Protein AF-A0A142VVH1-F1 (afdb_monomer)

Organism: NCBI:txid1219058

Secondary structure (DSSP, 8-state):
------PPP---HHHHHHHHHHH-TT--EEEEE-TTS-TTT-EEEEEHHHHHHHHHHHHHHHHHHHHHT-HHHHHHHHHHTHHHHHHHHHHHHHHHHHHHH-

Structure (mmCIF, N/CA/C/O backbone):
data_AF-A0A142VVH1-F1
#
_entry.id   AF-A0A142VVH1-F1
#
loop_
_atom_site.group_PDB
_atom_site.id
_atom_site.type_symbol
_atom_site.label_atom_id
_atom_site.label_alt_id
_atom_site.label_comp_id
_atom_site.label_asym_id
_atom_site.label_entity_id
_atom_site.label_seq_id
_atom_site.pdbx_PDB_ins_code
_atom_site.Cartn_x
_atom_site.Cartn_y
_atom_site.Cartn_z
_atom_site.occupancy
_atom_site.B_iso_or_equiv
_atom_site.auth_seq_id
_atom_site.auth_comp_id
_atom_site.auth_asym_id
_atom_site.auth_atom_id
_atom_site.pdbx_PDB_model_num
ATOM 1 N N . MET A 1 1 ? 18.291 4.707 -30.795 1.00 44.78 1 MET A N 1
ATOM 2 C CA . MET A 1 1 ? 17.137 3.936 -30.291 1.00 44.78 1 MET A CA 1
ATOM 3 C C . MET A 1 1 ? 16.039 4.943 -30.046 1.00 44.78 1 MET A C 1
ATOM 5 O O . MET A 1 1 ? 16.353 5.986 -29.498 1.00 44.78 1 MET A O 1
ATOM 9 N N . SER A 1 2 ? 14.832 4.721 -30.558 1.00 47.78 2 SER A N 1
ATOM 10 C CA . SER A 1 2 ? 13.698 5.570 -30.190 1.00 47.78 2 SER A CA 1
ATOM 11 C C . SER A 1 2 ? 13.364 5.307 -28.725 1.00 47.78 2 SER A C 1
ATOM 13 O O . SER A 1 2 ? 13.182 4.140 -28.376 1.00 47.78 2 SER A O 1
ATOM 15 N N . ASP A 1 3 ? 13.284 6.364 -27.918 1.00 51.88 3 ASP A N 1
ATOM 16 C CA . ASP A 1 3 ? 12.619 6.361 -26.611 1.00 51.88 3 ASP A CA 1
ATOM 17 C C . ASP A 1 3 ? 11.135 6.063 -26.844 1.00 51.88 3 ASP A C 1
ATOM 19 O O . ASP A 1 3 ? 10.306 6.960 -26.980 1.00 51.88 3 ASP A O 1
ATOM 23 N N . ALA A 1 4 ? 10.794 4.790 -27.021 1.00 58.06 4 ALA A N 1
ATOM 24 C CA . ALA A 1 4 ? 9.434 4.381 -26.745 1.00 58.06 4 ALA A CA 1
ATOM 25 C C . ALA A 1 4 ? 9.318 4.414 -25.220 1.00 58.06 4 ALA A C 1
ATOM 27 O O . ALA A 1 4 ? 10.052 3.684 -24.560 1.00 58.06 4 ALA A O 1
ATOM 28 N N . ASP A 1 5 ? 8.457 5.273 -24.676 1.00 62.25 5 ASP A N 1
ATOM 29 C CA . ASP A 1 5 ? 8.030 5.165 -23.281 1.00 62.25 5 ASP A CA 1
ATOM 30 C C . ASP A 1 5 ? 7.368 3.790 -23.125 1.00 62.25 5 ASP A C 1
ATOM 32 O O . ASP A 1 5 ? 6.268 3.535 -23.627 1.00 62.25 5 ASP A O 1
ATOM 36 N N . VAL A 1 6 ? 8.113 2.848 -22.547 1.00 75.12 6 VAL A N 1
ATOM 37 C CA . VAL A 1 6 ? 7.650 1.487 -22.28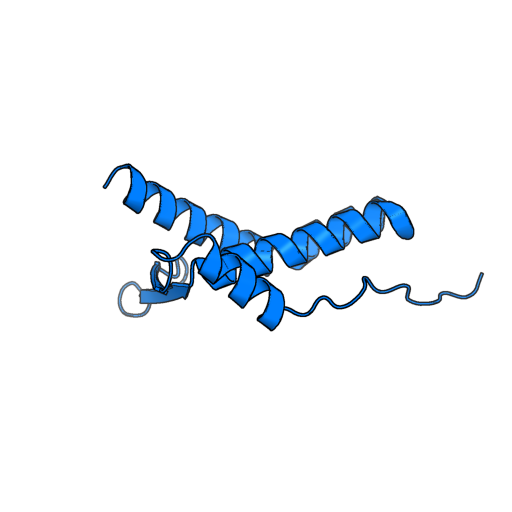2 1.00 75.12 6 VAL A CA 1
ATOM 38 C C . VAL A 1 6 ? 7.025 1.509 -20.891 1.00 75.12 6 VAL A C 1
ATOM 40 O O . VAL A 1 6 ? 7.712 1.332 -19.890 1.00 75.12 6 VAL A O 1
ATOM 43 N N . ASP A 1 7 ? 5.717 1.758 -20.847 1.00 74.75 7 ASP A N 1
ATOM 44 C CA . ASP A 1 7 ? 4.929 1.760 -19.612 1.00 74.75 7 ASP A CA 1
ATOM 45 C C . ASP A 1 7 ? 4.584 0.339 -19.161 1.00 74.75 7 ASP A C 1
ATOM 47 O O . ASP A 1 7 ? 4.269 -0.539 -19.979 1.00 74.75 7 ASP A O 1
ATOM 51 N N . ALA A 1 8 ? 4.555 0.132 -17.843 1.00 78.75 8 ALA A N 1
ATOM 52 C CA . ALA A 1 8 ? 4.042 -1.102 -17.273 1.00 78.75 8 ALA A CA 1
ATOM 53 C C . ALA A 1 8 ? 2.580 -1.323 -17.709 1.00 78.75 8 ALA A C 1
ATOM 55 O O . ALA A 1 8 ? 1.785 -0.377 -17.789 1.00 78.75 8 ALA A O 1
ATOM 56 N N . PRO A 1 9 ? 2.176 -2.572 -17.993 1.00 82.00 9 PRO A N 1
ATOM 57 C CA . PRO A 1 9 ? 0.811 -2.853 -18.400 1.00 82.00 9 PRO A CA 1
ATOM 58 C C . PRO A 1 9 ? -0.159 -2.459 -17.284 1.00 82.00 9 PRO A C 1
ATOM 60 O O . PRO A 1 9 ? -0.088 -2.985 -16.173 1.00 82.00 9 PRO A O 1
ATOM 63 N N . ARG A 1 10 ? -1.112 -1.573 -17.603 1.00 74.44 10 ARG A N 1
ATOM 64 C CA . ARG A 1 10 ? -2.174 -1.185 -16.667 1.00 74.44 10 ARG A CA 1
ATOM 65 C C . ARG A 1 10 ? -2.979 -2.415 -16.269 1.00 74.44 10 ARG A C 1
ATOM 67 O O . ARG A 1 10 ? -3.697 -2.992 -17.088 1.00 74.44 10 ARG A O 1
ATOM 74 N N . GLN A 1 11 ? -2.867 -2.811 -15.009 1.00 77.56 11 GLN A N 1
ATOM 75 C CA . GLN A 1 11 ? -3.687 -3.877 -14.454 1.00 77.56 11 GLN A CA 1
ATOM 76 C C . GLN A 1 11 ? -5.042 -3.318 -14.011 1.00 77.56 11 GLN A C 1
ATOM 78 O O . GLN A 1 11 ? -5.167 -2.157 -13.625 1.00 77.56 11 GLN A O 1
ATOM 83 N N . ASN A 1 12 ? -6.084 -4.144 -14.091 1.00 86.25 12 ASN A N 1
ATOM 84 C CA . ASN A 1 12 ? -7.425 -3.746 -13.676 1.00 86.25 12 ASN A CA 1
ATOM 85 C C . ASN A 1 12 ? -7.528 -3.775 -12.142 1.00 86.25 12 ASN A C 1
ATOM 87 O O . ASN A 1 12 ? -7.787 -4.833 -11.564 1.00 86.25 12 ASN A O 1
ATOM 91 N N . GLY A 1 13 ? -7.346 -2.615 -11.504 1.00 85.69 13 GLY A N 1
ATOM 92 C CA . GLY A 1 13 ? -7.425 -2.470 -10.047 1.00 85.69 13 GLY A CA 1
ATOM 93 C C . GLY A 1 13 ? -8.752 -2.954 -9.459 1.00 85.69 13 GLY A C 1
ATOM 94 O O . GLY A 1 13 ? -8.746 -3.688 -8.479 1.00 85.69 13 GLY A O 1
ATOM 95 N N . ALA A 1 14 ? -9.884 -2.687 -10.118 1.00 90.94 14 ALA A N 1
ATOM 96 C CA . ALA A 1 14 ? -11.194 -3.146 -9.645 1.00 90.94 14 ALA A CA 1
ATOM 97 C C . ALA A 1 14 ? -11.316 -4.681 -9.631 1.00 90.94 14 ALA A C 1
ATOM 99 O O . ALA A 1 14 ? -11.899 -5.257 -8.713 1.00 90.94 14 ALA A O 1
ATOM 100 N N . SER A 1 15 ? -10.739 -5.356 -10.631 1.00 93.31 15 SER A N 1
ATOM 101 C CA . SER A 1 15 ? -10.680 -6.823 -10.644 1.00 93.31 15 SER A CA 1
ATOM 102 C C . SER A 1 15 ? -9.801 -7.352 -9.515 1.00 93.31 15 SER A C 1
ATOM 104 O O . SER A 1 15 ? -10.157 -8.339 -8.877 1.00 93.31 15 SER A O 1
ATOM 106 N N . LEU A 1 16 ? -8.662 -6.704 -9.260 1.00 95.75 16 LEU A N 1
ATOM 107 C CA . LEU A 1 16 ? -7.756 -7.126 -8.200 1.00 95.75 16 LEU A CA 1
ATOM 108 C C . LEU A 1 16 ? -8.364 -6.902 -6.812 1.00 95.75 16 LEU A C 1
ATOM 110 O O . LEU A 1 16 ? -8.281 -7.799 -5.978 1.00 95.75 16 LEU A O 1
ATOM 114 N N . TYR A 1 17 ? -9.029 -5.769 -6.589 1.00 96.88 17 TYR A N 1
ATOM 115 C CA . TYR A 1 17 ? -9.784 -5.500 -5.366 1.00 96.88 17 TYR A CA 1
ATOM 116 C C . TYR A 1 17 ? -10.791 -6.622 -5.092 1.00 96.88 17 TYR A C 1
ATOM 118 O O . TYR A 1 17 ? -10.802 -7.196 -4.006 1.00 96.88 17 TYR A O 1
ATOM 126 N N . ALA A 1 18 ? -11.599 -6.997 -6.092 1.00 97.25 18 ALA A N 1
ATOM 127 C CA . ALA A 1 18 ? -12.583 -8.069 -5.949 1.00 97.25 18 ALA A CA 1
ATOM 128 C C . ALA A 1 18 ? -11.930 -9.418 -5.592 1.00 97.25 18 ALA A C 1
ATOM 130 O O . ALA A 1 18 ? -12.413 -10.131 -4.708 1.00 97.25 18 ALA A O 1
ATOM 131 N N . ASP A 1 19 ? -10.803 -9.745 -6.228 1.00 97.56 19 ASP A N 1
ATOM 132 C CA . ASP A 1 19 ? -10.035 -10.954 -5.925 1.00 97.56 19 ASP A CA 1
ATOM 133 C C . ASP A 1 19 ? -9.463 -10.942 -4.497 1.00 97.56 19 ASP A C 1
ATOM 135 O O . ASP A 1 19 ? -9.420 -11.980 -3.831 1.00 97.56 19 ASP A O 1
ATOM 139 N N . VAL A 1 20 ? -8.994 -9.788 -4.015 1.00 97.81 20 VAL A N 1
ATOM 140 C CA . VAL A 1 20 ? -8.481 -9.617 -2.647 1.00 97.81 20 VAL A CA 1
ATOM 141 C C . VAL A 1 20 ? -9.626 -9.719 -1.638 1.00 97.81 20 VAL A C 1
ATOM 143 O O . VAL A 1 20 ? -9.516 -10.494 -0.689 1.00 97.81 20 VAL A O 1
ATOM 146 N N . ALA A 1 21 ? -10.754 -9.048 -1.877 1.00 98.06 21 ALA A N 1
ATOM 147 C CA . ALA A 1 21 ? -11.952 -9.124 -1.037 1.00 98.06 21 ALA A CA 1
ATOM 148 C C . ALA A 1 21 ? -12.448 -10.567 -0.869 1.00 98.06 21 ALA A C 1
ATOM 150 O O . ALA A 1 21 ? -12.766 -10.997 0.240 1.00 98.06 21 ALA A O 1
ATOM 151 N N . ALA A 1 22 ? -12.450 -11.350 -1.951 1.00 98.06 22 ALA A N 1
ATOM 152 C CA . ALA A 1 22 ? -12.833 -12.759 -1.905 1.00 98.06 22 ALA A CA 1
ATOM 153 C C . ALA A 1 22 ? -11.881 -13.613 -1.044 1.00 98.06 22 ALA A C 1
ATOM 155 O O . ALA A 1 22 ? -12.321 -14.566 -0.399 1.00 98.06 22 ALA A O 1
ATOM 156 N N . ARG A 1 23 ? -10.581 -13.285 -1.018 1.00 98.00 23 ARG A N 1
ATOM 157 C CA . ARG A 1 23 ? -9.568 -13.986 -0.203 1.00 98.00 23 ARG A CA 1
ATOM 158 C C . ARG A 1 23 ? -9.581 -13.555 1.261 1.00 98.00 23 ARG A C 1
ATOM 160 O O . ARG A 1 23 ? -9.298 -14.377 2.131 1.00 98.00 23 ARG A O 1
ATOM 167 N N . PHE 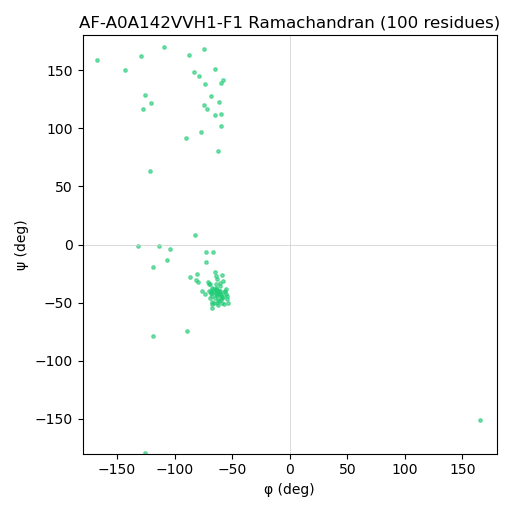A 1 24 ? -9.922 -12.299 1.533 1.00 97.12 24 PHE A N 1
ATOM 168 C CA . PHE A 1 24 ? -9.931 -11.708 2.870 1.00 97.12 24 PHE A CA 1
ATOM 169 C C . PHE A 1 24 ? -11.328 -11.186 3.238 1.00 97.12 24 PHE A C 1
ATOM 171 O O . PHE A 1 24 ? -11.493 -9.999 3.507 1.00 97.12 24 PHE A O 1
ATOM 178 N N . PRO A 1 25 ? -12.348 -12.059 3.345 1.00 97.38 25 PRO A N 1
ATOM 179 C CA . PRO A 1 25 ? -13.749 -11.642 3.484 1.00 97.38 25 PRO A CA 1
ATOM 180 C C . PRO A 1 25 ? -14.075 -10.926 4.802 1.00 97.38 25 PRO A C 1
ATOM 182 O O . PRO A 1 25 ? -15.196 -10.473 5.003 1.00 97.38 25 PRO A O 1
ATOM 185 N N . THR A 1 26 ? -13.123 -10.868 5.735 1.00 96.81 26 THR A N 1
ATOM 186 C CA . THR A 1 26 ? -13.287 -10.167 7.013 1.00 96.81 26 THR A CA 1
ATOM 187 C C . THR A 1 26 ? -12.560 -8.827 7.051 1.00 96.81 26 THR A C 1
ATOM 189 O O . THR A 1 26 ? -12.630 -8.158 8.078 1.00 96.81 26 THR A O 1
ATOM 192 N N . TYR A 1 27 ? -11.817 -8.462 6.007 1.00 97.38 27 TYR A N 1
ATOM 193 C CA . TYR A 1 27 ? -11.116 -7.180 5.914 1.00 97.38 27 TYR A CA 1
ATOM 194 C C . TYR A 1 27 ? -12.051 -6.120 5.316 1.00 97.38 27 TYR A C 1
ATOM 196 O O . TYR A 1 27 ? -13.099 -6.446 4.759 1.00 97.38 27 TYR A O 1
ATOM 204 N N . GLY A 1 28 ? -11.688 -4.853 5.482 1.00 95.31 28 GLY A N 1
ATOM 205 C CA . GLY A 1 28 ? -12.452 -3.711 4.994 1.00 95.31 28 GLY A CA 1
ATOM 206 C C . GLY A 1 28 ? -11.966 -2.424 5.649 1.00 95.31 28 GLY A C 1
ATOM 207 O O . GLY A 1 28 ? -10.805 -2.338 6.055 1.00 95.31 28 GLY A O 1
ATOM 208 N N . ALA A 1 29 ? -12.868 -1.455 5.795 1.00 97.81 29 ALA A N 1
ATOM 209 C CA . ALA A 1 29 ? -12.542 -0.142 6.335 1.00 97.81 29 ALA A CA 1
ATOM 210 C C . ALA A 1 29 ? -11.983 -0.193 7.771 1.00 97.81 29 ALA A C 1
ATOM 212 O O . ALA A 1 29 ? -12.498 -0.922 8.628 1.00 97.81 29 ALA A O 1
ATOM 213 N N . TYR A 1 30 ? -10.968 0.624 8.051 1.00 97.69 30 TYR A N 1
ATOM 214 C CA . TYR A 1 30 ? -10.384 0.781 9.382 1.00 97.69 30 TYR A CA 1
ATOM 215 C C . TYR A 1 30 ? -9.966 2.235 9.653 1.00 97.69 30 TYR A C 1
ATOM 217 O O . TYR A 1 30 ? -9.657 2.977 8.719 1.00 97.69 30 TYR A O 1
ATOM 225 N N . PRO A 1 31 ? -9.993 2.678 10.926 1.00 96.06 31 PRO A N 1
ATOM 226 C CA . PRO A 1 31 ? -9.592 4.031 11.275 1.00 96.06 31 PRO A CA 1
ATOM 227 C C . PRO A 1 31 ? -8.073 4.184 11.187 1.00 96.06 31 PRO A C 1
ATOM 229 O O . PRO A 1 31 ? -7.323 3.333 11.674 1.00 96.06 31 PRO A O 1
ATOM 232 N N . VAL A 1 32 ? -7.632 5.310 10.637 1.00 95.50 32 VAL A N 1
ATOM 233 C CA . VAL A 1 32 ? -6.227 5.731 10.620 1.00 95.50 32 VAL A CA 1
ATOM 234 C C . VAL A 1 32 ? -6.109 7.157 11.137 1.00 95.50 32 VAL A C 1
ATOM 236 O O . VAL A 1 32 ? -7.094 7.887 11.220 1.00 95.50 32 VAL A O 1
ATOM 239 N N . VAL A 1 33 ? -4.899 7.542 11.530 1.00 92.44 33 VAL A N 1
ATOM 240 C CA . VAL A 1 33 ? -4.603 8.874 12.060 1.00 92.44 33 VAL A CA 1
ATOM 241 C C . VAL A 1 33 ? -3.549 9.517 11.168 1.00 92.44 33 VAL A C 1
ATOM 243 O O . VAL A 1 33 ? -2.459 8.949 11.042 1.00 92.44 33 VAL A O 1
ATOM 246 N N . ASP A 1 34 ? -3.851 10.683 10.590 1.00 90.12 34 ASP A N 1
ATOM 247 C CA . ASP A 1 34 ? -2.871 11.535 9.913 1.00 90.12 34 ASP A CA 1
ATOM 248 C C . ASP A 1 34 ? -1.853 12.034 10.952 1.00 90.12 34 ASP A C 1
ATOM 250 O O . ASP A 1 34 ? -2.192 12.835 11.828 1.00 90.12 34 ASP A O 1
ATOM 254 N N . PRO A 1 35 ? -0.590 11.581 10.885 1.00 89.25 35 PRO A N 1
ATOM 255 C CA . PRO A 1 35 ? 0.422 11.955 11.864 1.00 89.25 35 PRO A CA 1
ATOM 256 C C . PRO A 1 35 ? 0.901 13.408 11.721 1.00 89.25 35 PRO A C 1
ATOM 258 O O . PRO A 1 35 ? 1.705 13.859 12.536 1.00 89.25 35 PRO A O 1
ATOM 261 N N . THR A 1 36 ? 0.468 14.121 10.681 1.00 90.69 36 THR A N 1
ATOM 262 C CA . THR A 1 36 ? 0.812 15.524 10.411 1.00 90.69 36 THR A CA 1
ATOM 263 C C . THR A 1 36 ? -0.338 16.491 10.687 1.00 90.69 36 THR A C 1
ATOM 265 O O . THR A 1 36 ? -0.108 17.700 10.777 1.00 90.69 36 THR A O 1
ATOM 268 N N . GLY A 1 37 ? -1.552 15.963 10.860 1.00 87.75 37 GLY A N 1
ATOM 269 C CA . GLY A 1 37 ? -2.754 16.724 11.165 1.00 87.75 37 GLY A CA 1
ATOM 270 C C . GLY A 1 37 ? -2.810 17.234 12.607 1.00 87.75 37 GLY A C 1
ATOM 271 O O . GLY A 1 37 ? -2.046 16.828 13.488 1.00 87.75 37 GLY A O 1
ATOM 272 N N . SER A 1 38 ? -3.758 18.139 12.860 1.00 90.88 38 SER A N 1
ATOM 273 C CA . SER A 1 38 ? -4.151 18.499 14.224 1.00 90.88 38 SER A CA 1
ATOM 274 C C . SER A 1 38 ? -4.789 17.278 14.903 1.00 90.88 38 SER A C 1
ATOM 276 O O . SER A 1 38 ? -5.408 16.454 14.234 1.00 90.88 38 SER A O 1
ATOM 278 N N . LEU A 1 39 ? -4.692 17.158 16.232 1.00 86.94 39 LEU A N 1
ATOM 279 C CA . LEU A 1 39 ? -5.333 16.041 16.947 1.00 86.94 39 LEU A CA 1
ATOM 280 C C . LEU A 1 39 ? -6.855 15.985 16.731 1.00 86.94 39 LEU A C 1
ATOM 282 O O . LEU A 1 39 ? -7.433 14.905 16.823 1.00 86.94 39 LEU A O 1
ATOM 286 N N . ASP A 1 40 ? -7.479 17.126 16.437 1.00 87.62 40 ASP A N 1
ATOM 287 C CA . ASP A 1 40 ? -8.924 17.247 16.253 1.00 87.62 40 ASP A CA 1
ATOM 288 C C . ASP A 1 40 ? -9.383 16.804 14.849 1.00 87.62 40 ASP A C 1
ATOM 290 O O . ASP A 1 40 ? -10.512 16.339 14.700 1.00 87.62 40 ASP A O 1
ATOM 294 N N . ASP A 1 41 ? -8.502 16.874 13.842 1.00 82.88 41 ASP A N 1
ATOM 295 C CA . ASP A 1 41 ? -8.814 16.564 12.436 1.00 82.88 41 ASP A CA 1
ATOM 296 C C . ASP A 1 41 ? -8.085 15.317 11.904 1.00 82.88 41 ASP A C 1
ATOM 298 O O . ASP A 1 41 ? -8.259 14.939 10.748 1.00 82.88 41 ASP A O 1
ATOM 302 N N . ALA A 1 42 ? -7.250 14.665 12.720 1.00 84.00 42 ALA A N 1
ATOM 303 C CA . ALA A 1 42 ? -6.362 13.604 12.247 1.00 84.00 42 ALA A CA 1
ATOM 304 C C . ALA A 1 42 ? -7.074 12.285 11.901 1.00 84.00 42 ALA A C 1
ATOM 306 O O . ALA A 1 42 ? -6.465 11.424 11.270 1.00 84.00 42 ALA A O 1
ATOM 307 N N . LEU A 1 43 ? -8.325 12.072 12.324 1.00 90.62 43 LEU A N 1
ATOM 308 C CA . LEU A 1 43 ? -9.018 10.803 12.093 1.00 90.62 43 LEU A CA 1
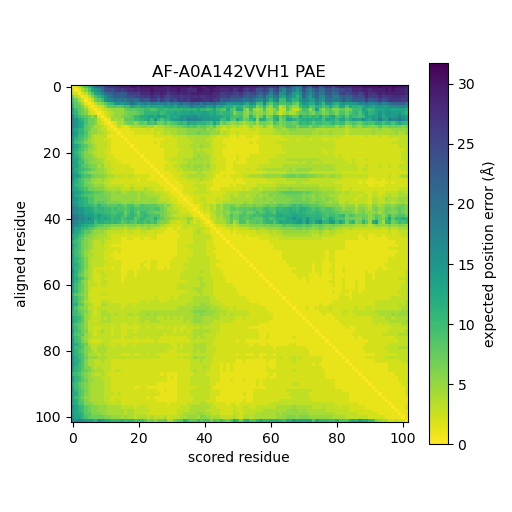ATOM 309 C C . LEU A 1 43 ? -9.456 10.667 10.630 1.00 90.62 43 LEU A C 1
ATOM 311 O O . LEU A 1 43 ? -10.298 11.422 10.147 1.00 90.62 43 LEU A O 1
ATOM 315 N N . MET A 1 44 ? -8.956 9.632 9.961 1.00 91.94 44 MET A N 1
ATOM 316 C CA . MET A 1 44 ? -9.364 9.248 8.612 1.00 91.94 44 MET A CA 1
ATOM 317 C C . MET A 1 44 ? -9.794 7.777 8.564 1.00 91.94 44 MET A C 1
ATOM 319 O O . MET A 1 44 ? -9.786 7.062 9.571 1.00 91.94 44 MET A O 1
ATOM 323 N N . VAL A 1 45 ? -10.176 7.323 7.372 1.00 95.31 45 VAL A N 1
ATOM 324 C CA . VAL A 1 45 ? -10.553 5.937 7.091 1.00 95.31 45 VAL A CA 1
ATOM 325 C C . VAL A 1 45 ? -9.705 5.427 5.935 1.00 95.31 45 VAL A C 1
ATOM 327 O O . VAL A 1 45 ? -9.663 6.068 4.889 1.00 95.31 45 VAL A O 1
ATOM 330 N N . ALA A 1 46 ? -9.076 4.274 6.131 1.00 97.00 46 ALA A N 1
ATOM 331 C CA . ALA A 1 46 ? -8.422 3.489 5.089 1.00 97.00 46 ALA A CA 1
ATOM 332 C C . ALA A 1 46 ? -9.224 2.203 4.819 1.00 97.00 46 ALA A C 1
ATOM 334 O O . ALA A 1 46 ? -10.150 1.882 5.573 1.00 97.00 46 ALA A O 1
ATOM 335 N N . ASP A 1 47 ? -8.887 1.461 3.762 1.00 98.31 47 ASP A N 1
ATOM 336 C CA . ASP A 1 47 ? -9.507 0.176 3.411 1.00 98.31 47 ASP A CA 1
ATOM 337 C C . ASP A 1 47 ? -8.426 -0.889 3.211 1.00 98.31 47 ASP A C 1
ATOM 339 O O . ASP A 1 47 ? -7.624 -0.825 2.286 1.00 98.31 47 ASP A O 1
ATOM 343 N N . ALA A 1 48 ? -8.435 -1.918 4.061 1.00 98.38 48 ALA A N 1
ATOM 344 C CA . ALA A 1 48 ? -7.419 -2.963 4.028 1.00 98.38 48 ALA A CA 1
ATOM 345 C C . ALA A 1 48 ? -7.442 -3.803 2.735 1.00 98.38 48 ALA A C 1
ATOM 347 O O . ALA A 1 48 ? -6.438 -4.434 2.404 1.00 98.38 48 ALA A O 1
ATOM 348 N N . ILE A 1 49 ? -8.573 -3.865 2.022 1.00 98.62 49 ILE A N 1
ATOM 349 C CA . ILE A 1 49 ? -8.646 -4.523 0.709 1.00 98.62 49 ILE A CA 1
ATOM 350 C C . ILE A 1 49 ? -7.967 -3.662 -0.356 1.00 98.62 49 ILE A C 1
ATOM 352 O O . ILE A 1 49 ? -7.224 -4.200 -1.178 1.00 98.62 49 ILE A O 1
ATOM 356 N N . ASP A 1 50 ? -8.213 -2.354 -0.312 1.00 98.12 50 ASP A N 1
ATOM 357 C CA . ASP A 1 50 ? -7.620 -1.362 -1.210 1.00 98.12 50 ASP A CA 1
ATOM 358 C C . ASP A 1 50 ? -6.100 -1.323 -1.025 1.00 98.12 50 ASP A C 1
ATOM 360 O O . ASP A 1 50 ? -5.366 -1.593 -1.970 1.00 98.12 50 ASP A O 1
ATOM 364 N N . ASP A 1 51 ? -5.630 -1.211 0.224 1.00 98.44 51 ASP A N 1
ATOM 365 C CA . ASP A 1 51 ? -4.200 -1.221 0.555 1.00 98.44 51 ASP A CA 1
ATOM 366 C C . ASP A 1 51 ? -3.482 -2.458 -0.003 1.00 98.44 51 ASP A C 1
ATOM 368 O O . ASP A 1 51 ? -2.386 -2.374 -0.555 1.00 98.44 51 ASP A O 1
ATOM 372 N N . LEU A 1 52 ? -4.084 -3.644 0.142 1.00 98.44 52 LEU A N 1
ATOM 373 C CA . LEU A 1 52 ? -3.518 -4.892 -0.377 1.00 98.44 52 LEU A CA 1
ATOM 374 C C . LEU A 1 52 ? -3.500 -4.927 -1.910 1.00 98.44 52 LEU A C 1
ATOM 376 O O . LEU A 1 52 ? -2.567 -5.492 -2.495 1.00 98.44 52 LEU A O 1
ATOM 380 N N . ALA A 1 53 ? -4.527 -4.379 -2.560 1.00 97.94 53 ALA A N 1
ATOM 381 C CA . ALA A 1 53 ? -4.589 -4.282 -4.010 1.00 97.94 53 ALA A CA 1
ATOM 382 C C . ALA A 1 53 ? -3.526 -3.305 -4.530 1.00 97.94 53 ALA A C 1
ATOM 384 O O . ALA A 1 53 ? -2.731 -3.703 -5.383 1.00 97.94 53 ALA A O 1
ATOM 385 N N . ASP A 1 54 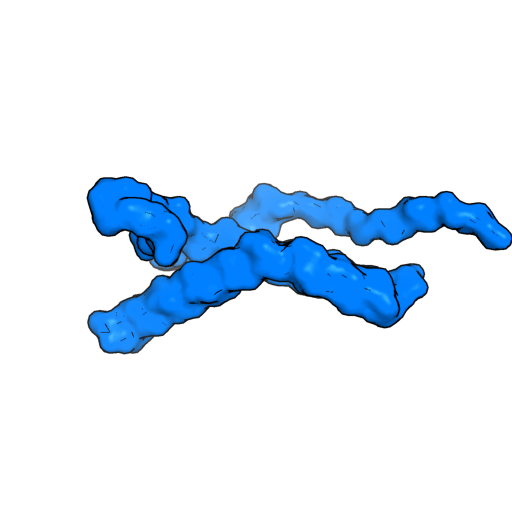? -3.434 -2.106 -3.963 1.00 97.56 54 ASP A N 1
ATOM 386 C CA . ASP A 1 54 ? -2.484 -1.070 -4.373 1.00 97.56 54 ASP A CA 1
ATOM 387 C C . ASP A 1 54 ? -1.037 -1.484 -4.132 1.00 97.56 54 ASP A C 1
ATOM 389 O O . ASP A 1 54 ? -0.231 -1.458 -5.060 1.00 97.56 54 ASP A O 1
ATOM 393 N N . LEU A 1 55 ? -0.713 -2.032 -2.956 1.00 98.06 55 LEU A N 1
ATOM 394 C CA . LEU A 1 55 ? 0.618 -2.598 -2.704 1.00 98.06 55 LEU A CA 1
ATOM 395 C C . LEU A 1 55 ? 0.990 -3.671 -3.732 1.00 98.06 55 LEU A C 1
ATOM 397 O O . LEU A 1 55 ? 2.143 -3.773 -4.156 1.00 98.06 55 LEU A O 1
ATOM 401 N N . THR A 1 56 ? 0.022 -4.490 -4.142 1.00 97.62 56 THR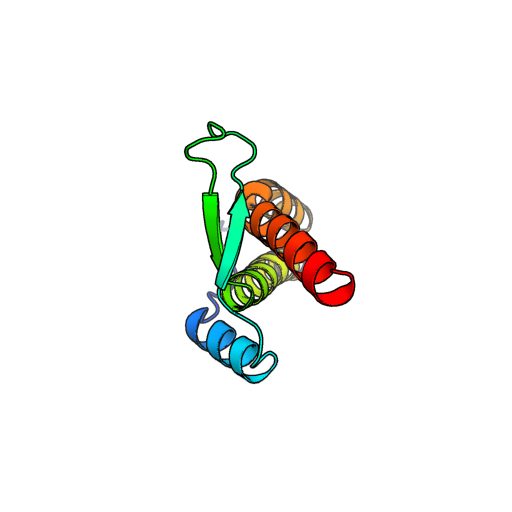 A N 1
ATOM 402 C CA . THR A 1 56 ? 0.253 -5.520 -5.155 1.00 97.62 56 THR A CA 1
ATOM 403 C C . THR A 1 56 ? 0.506 -4.905 -6.533 1.00 97.62 56 THR A C 1
ATOM 405 O O . THR A 1 56 ? 1.375 -5.395 -7.256 1.00 97.62 56 THR A O 1
ATOM 408 N N . LEU A 1 57 ? -0.241 -3.868 -6.915 1.00 96.06 57 LEU A N 1
ATOM 409 C CA . LEU A 1 57 ? -0.073 -3.164 -8.188 1.00 96.06 57 LEU A CA 1
ATOM 410 C C . LEU A 1 57 ? 1.272 -2.441 -8.248 1.00 96.06 57 LEU A C 1
ATOM 412 O O . LEU A 1 57 ? 2.045 -2.685 -9.176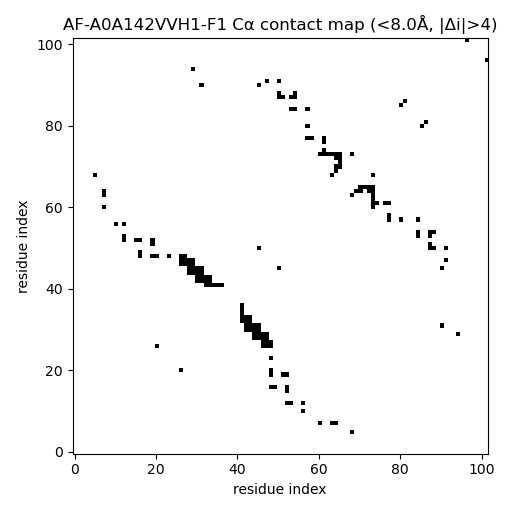 1.00 96.06 57 LEU A O 1
ATOM 416 N N . ASP A 1 58 ? 1.586 -1.661 -7.217 1.00 96.38 58 ASP A N 1
ATOM 417 C CA . ASP A 1 58 ? 2.810 -0.867 -7.124 1.00 96.38 58 ASP A CA 1
ATOM 418 C C . ASP A 1 58 ? 4.052 -1.762 -7.189 1.00 96.38 58 ASP A C 1
ATOM 420 O O . ASP A 1 58 ? 5.001 -1.499 -7.931 1.00 96.38 58 ASP A O 1
ATOM 424 N N . MET A 1 59 ? 4.055 -2.886 -6.462 1.00 97.56 59 MET A N 1
ATOM 425 C CA . MET A 1 59 ? 5.196 -3.805 -6.500 1.00 97.56 59 MET A CA 1
ATOM 426 C C . MET A 1 59 ? 5.299 -4.557 -7.830 1.00 97.56 59 MET A C 1
ATOM 428 O O . MET A 1 59 ? 6.408 -4.848 -8.280 1.00 97.56 59 MET A O 1
ATOM 432 N N . ARG A 1 60 ? 4.179 -4.865 -8.496 1.00 96.38 60 ARG A N 1
ATOM 433 C CA . ARG A 1 60 ? 4.208 -5.470 -9.839 1.00 96.38 60 ARG A CA 1
ATOM 434 C C . ARG A 1 60 ? 4.774 -4.515 -10.880 1.00 96.38 60 ARG A C 1
ATOM 436 O O . ARG A 1 60 ? 5.509 -4.978 -11.747 1.00 96.38 60 ARG A O 1
ATOM 443 N N . GLU A 1 61 ? 4.468 -3.225 -10.789 1.00 95.69 61 GLU A N 1
ATOM 444 C CA . GLU A 1 61 ? 5.075 -2.205 -11.645 1.00 95.69 61 GLU A CA 1
ATOM 445 C C . GLU A 1 61 ? 6.592 -2.145 -11.433 1.00 95.69 61 GLU A C 1
ATOM 447 O O . GLU A 1 61 ? 7.350 -2.251 -12.397 1.00 95.69 61 GLU A O 1
ATOM 452 N N . VAL A 1 62 ? 7.048 -2.082 -10.178 1.00 96.94 62 VAL A N 1
ATOM 453 C CA . VAL A 1 62 ? 8.485 -2.064 -9.846 1.00 96.94 62 VAL A CA 1
ATOM 454 C C . VAL A 1 62 ? 9.208 -3.299 -10.390 1.00 96.94 62 VAL A C 1
ATOM 456 O O . VAL A 1 62 ? 10.275 -3.172 -10.993 1.00 96.94 62 VAL A O 1
ATOM 459 N N . LEU A 1 63 ? 8.632 -4.492 -10.212 1.00 97.44 63 LEU A N 1
ATOM 460 C CA . LEU A 1 63 ? 9.198 -5.735 -10.748 1.00 97.44 63 LEU A CA 1
ATOM 461 C C . LEU A 1 63 ? 9.228 -5.727 -12.278 1.00 97.44 63 LEU A C 1
ATOM 463 O O . LEU A 1 63 ? 1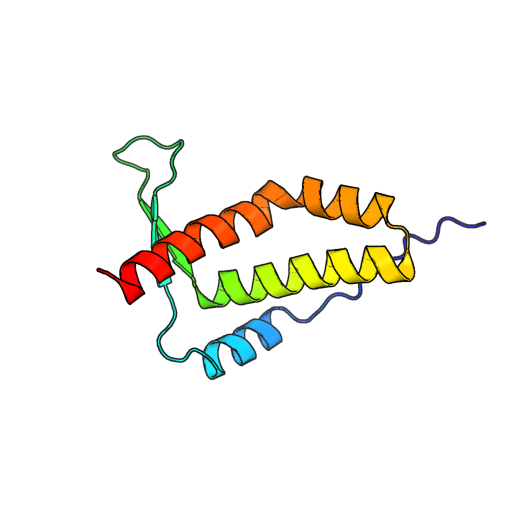0.232 -6.097 -12.881 1.00 97.44 63 LEU A O 1
ATOM 467 N N . TRP A 1 64 ? 8.155 -5.259 -12.913 1.00 96.88 64 TRP A N 1
ATOM 468 C CA . TRP A 1 64 ? 8.090 -5.191 -14.365 1.00 96.88 64 TRP A CA 1
ATOM 469 C C . TRP A 1 64 ? 9.147 -4.241 -14.939 1.00 96.88 64 TRP A C 1
ATOM 471 O O . TRP A 1 64 ? 9.823 -4.610 -15.900 1.00 96.88 64 TRP A O 1
ATOM 481 N N . LEU A 1 65 ? 9.347 -3.071 -14.323 1.00 96.62 65 LEU A N 1
ATOM 482 C CA . LEU A 1 65 ? 10.388 -2.115 -14.714 1.00 96.62 65 LEU A CA 1
ATOM 483 C C . LEU A 1 65 ? 11.787 -2.724 -14.595 1.00 96.62 65 LEU A C 1
ATOM 485 O O . LEU A 1 65 ? 12.619 -2.519 -15.479 1.00 96.62 65 LEU A O 1
ATOM 489 N N . ALA A 1 66 ? 12.035 -3.505 -13.540 1.00 97.12 66 ALA A N 1
ATOM 490 C CA . ALA A 1 66 ? 13.319 -4.171 -13.338 1.00 97.12 66 ALA A CA 1
ATOM 491 C C . ALA A 1 66 ? 13.604 -5.206 -14.439 1.00 97.12 66 ALA A C 1
ATOM 493 O O . ALA A 1 66 ? 14.743 -5.310 -14.897 1.00 97.12 66 ALA A O 1
ATOM 494 N N . ASP A 1 67 ? 12.568 -5.927 -14.874 1.00 97.38 67 ASP A N 1
ATOM 495 C CA . ASP A 1 67 ? 12.669 -6.997 -15.868 1.00 97.38 67 ASP A CA 1
ATOM 496 C C . ASP A 1 67 ? 12.693 -6.486 -17.323 1.00 97.38 67 ASP A C 1
ATOM 498 O O . ASP A 1 67 ? 13.296 -7.129 -18.184 1.00 97.38 67 ASP A O 1
ATOM 502 N N . HIS A 1 68 ? 12.037 -5.356 -17.619 1.00 95.81 68 HIS A N 1
ATOM 503 C CA . HIS A 1 68 ? 11.760 -4.925 -19.001 1.00 95.81 68 HIS A CA 1
ATOM 504 C C . HIS A 1 68 ? 12.382 -3.585 -19.397 1.00 95.81 68 HIS A C 1
ATOM 506 O O . HIS A 1 68 ? 12.518 -3.326 -20.593 1.00 95.81 68 HIS A O 1
ATOM 512 N N . VAL A 1 69 ? 12.755 -2.740 -18.432 1.00 95.00 69 VAL A N 1
ATOM 513 C CA . VAL A 1 69 ? 13.284 -1.394 -18.699 1.00 95.00 69 VAL A CA 1
ATOM 514 C C . VAL A 1 69 ? 14.704 -1.281 -18.159 1.00 95.00 69 VAL A C 1
ATOM 516 O O . VAL A 1 69 ? 15.670 -1.404 -18.914 1.00 95.00 69 VAL A O 1
ATOM 519 N N . SER A 1 70 ? 14.855 -1.095 -16.848 1.00 96.12 70 SER A N 1
ATOM 520 C CA . SER A 1 70 ? 16.143 -1.147 -16.167 1.00 96.12 70 SER A CA 1
ATOM 521 C C . SER A 1 70 ? 15.967 -1.208 -14.650 1.00 96.12 70 SER A C 1
ATOM 523 O O . SER A 1 70 ? 14.970 -0.756 -14.084 1.00 96.12 70 SER A O 1
ATOM 525 N N . LEU A 1 71 ? 17.002 -1.686 -13.957 1.00 97.88 71 LEU A N 1
ATOM 526 C CA . LEU A 1 71 ? 17.040 -1.645 -12.495 1.00 97.88 71 LEU A CA 1
ATOM 527 C C . LEU A 1 71 ? 17.036 -0.206 -11.941 1.00 97.88 71 LEU A C 1
ATOM 529 O O . LEU A 1 71 ? 16.531 0.031 -10.845 1.00 97.88 71 LEU A O 1
ATOM 533 N N . ASN A 1 72 ? 17.584 0.764 -12.681 1.00 98.12 72 ASN A N 1
ATOM 534 C CA . ASN A 1 72 ? 17.583 2.162 -12.251 1.00 98.12 72 ASN A CA 1
ATOM 535 C C . ASN A 1 72 ? 16.175 2.761 -12.297 1.00 98.12 72 ASN A C 1
ATOM 537 O O . ASN A 1 72 ? 15.801 3.464 -11.362 1.00 98.12 72 ASN A O 1
ATOM 541 N N . ASP A 1 73 ? 15.392 2.443 -13.329 1.00 96.75 73 ASP A N 1
ATOM 542 C CA . ASP A 1 73 ? 14.004 2.897 -13.452 1.00 96.75 73 ASP A CA 1
ATOM 543 C C . ASP A 1 73 ? 13.117 2.243 -12.393 1.00 96.75 73 ASP A C 1
ATOM 545 O O . ASP A 1 73 ? 12.333 2.927 -11.741 1.00 96.75 73 ASP A O 1
ATOM 549 N N . ALA A 1 74 ? 13.321 0.951 -12.116 1.00 97.44 74 ALA A N 1
ATOM 550 C CA . ALA A 1 74 ? 12.651 0.267 -11.011 1.00 97.44 74 ALA A CA 1
ATOM 551 C C . ALA A 1 74 ? 12.953 0.923 -9.654 1.00 97.44 74 ALA A C 1
ATOM 553 O O . ALA A 1 74 ? 12.044 1.185 -8.866 1.00 97.44 74 ALA A O 1
ATOM 554 N N . HIS A 1 75 ? 14.223 1.242 -9.378 1.00 98.31 75 HIS A N 1
ATOM 555 C CA . HIS A 1 75 ? 14.605 1.961 -8.161 1.00 98.31 75 HIS A CA 1
ATOM 556 C C . HIS A 1 75 ? 14.015 3.369 -8.105 1.00 98.31 75 HIS A C 1
ATOM 558 O O . HIS A 1 75 ? 13.601 3.814 -7.031 1.00 98.31 75 HIS A O 1
ATOM 564 N N . PHE A 1 76 ? 14.004 4.079 -9.232 1.00 97.12 76 PHE A N 1
ATOM 565 C CA . PHE A 1 76 ? 13.415 5.405 -9.320 1.00 97.12 76 PHE A CA 1
ATOM 566 C C . PHE A 1 76 ? 11.916 5.351 -9.016 1.00 97.12 76 PHE A C 1
ATOM 568 O O . PHE A 1 76 ? 11.477 6.045 -8.103 1.00 97.12 76 PHE A O 1
ATOM 575 N N . ALA A 1 77 ? 11.162 4.474 -9.683 1.00 96.25 77 ALA A N 1
ATOM 576 C CA . ALA A 1 77 ? 9.729 4.292 -9.464 1.00 96.25 77 ALA A CA 1
ATOM 577 C C . ALA A 1 77 ? 9.416 3.876 -8.021 1.00 96.25 77 ALA A C 1
ATOM 579 O O . ALA A 1 77 ? 8.588 4.507 -7.367 1.00 96.25 77 ALA A O 1
ATOM 580 N N . PHE A 1 78 ? 10.150 2.899 -7.476 1.00 97.88 78 PHE A N 1
ATOM 581 C CA . PHE A 1 78 ? 9.985 2.452 -6.091 1.00 97.88 78 PHE A CA 1
ATOM 582 C C . PHE A 1 78 ? 10.157 3.597 -5.085 1.00 97.88 78 PHE A C 1
ATOM 584 O O . PHE A 1 78 ? 9.402 3.700 -4.121 1.00 97.88 78 PHE A O 1
ATOM 591 N N . ARG A 1 79 ? 11.137 4.485 -5.297 1.00 98.31 79 ARG A N 1
ATOM 592 C CA . ARG A 1 79 ? 11.346 5.646 -4.417 1.00 98.31 79 ARG A CA 1
ATOM 593 C C . ARG A 1 79 ? 10.336 6.757 -4.661 1.00 98.31 79 ARG A C 1
ATOM 595 O O . ARG A 1 79 ? 9.890 7.372 -3.698 1.00 98.31 79 ARG A O 1
ATOM 602 N N . LEU A 1 80 ? 10.002 7.025 -5.920 1.00 96.88 80 LEU A N 1
ATOM 603 C CA . LEU A 1 80 ? 9.063 8.075 -6.296 1.00 96.88 80 LEU A CA 1
ATOM 604 C C . LEU A 1 80 ? 7.673 7.786 -5.729 1.00 96.88 80 LEU A C 1
ATOM 606 O O . LEU A 1 80 ? 7.075 8.678 -5.141 1.00 96.88 80 LEU A O 1
ATOM 610 N N . GLN A 1 81 ? 7.204 6.542 -5.832 1.00 96.69 81 GLN A N 1
ATOM 611 C CA . GLN A 1 81 ? 5.881 6.123 -5.359 1.00 96.69 81 GLN A CA 1
ATOM 612 C C . GLN A 1 81 ? 5.832 5.821 -3.855 1.00 96.69 81 GLN A C 1
ATOM 614 O O . GLN A 1 81 ? 4.812 5.355 -3.360 1.00 96.69 81 GLN A O 1
ATOM 619 N N . PHE A 1 82 ? 6.897 6.105 -3.091 1.00 97.94 82 PHE A N 1
ATOM 620 C CA . PHE A 1 82 ? 6.924 5.840 -1.646 1.00 97.94 82 PHE A CA 1
ATOM 621 C C . PHE A 1 82 ? 5.799 6.547 -0.884 1.00 97.94 82 PHE A C 1
ATOM 623 O O . PHE A 1 82 ? 5.318 6.022 0.114 1.00 97.94 82 PHE A O 1
ATOM 630 N N . PHE A 1 83 ? 5.363 7.722 -1.343 1.00 95.94 83 PHE A N 1
ATOM 631 C CA . PHE A 1 83 ? 4.235 8.417 -0.719 1.00 95.94 83 PHE A CA 1
ATOM 632 C C . PHE A 1 83 ? 2.921 7.626 -0.836 1.00 95.94 83 PHE A C 1
ATOM 634 O O . PHE A 1 83 ? 2.069 7.776 0.027 1.00 95.94 83 PHE A O 1
ATOM 641 N N . HIS A 1 84 ? 2.775 6.789 -1.868 1.00 97.00 84 HIS A N 1
ATOM 642 C CA . HIS A 1 84 ? 1.603 5.954 -2.110 1.00 97.00 84 HIS A CA 1
ATOM 643 C C . HIS A 1 84 ? 1.760 4.606 -1.401 1.00 97.00 84 HIS A C 1
ATOM 645 O O . HIS A 1 84 ? 1.218 4.407 -0.312 1.00 97.00 84 HIS A O 1
ATOM 651 N N . TRP A 1 85 ? 2.609 3.713 -1.928 1.00 98.12 85 TRP A N 1
ATOM 652 C CA . TRP A 1 85 ? 2.771 2.369 -1.362 1.00 98.12 85 TRP A CA 1
ATOM 653 C C . TRP A 1 85 ? 3.256 2.403 0.092 1.00 98.12 85 TRP A C 1
ATOM 655 O O . TRP A 1 85 ? 2.889 1.548 0.896 1.00 98.12 85 TRP A O 1
ATOM 665 N N . GLY A 1 86 ? 4.078 3.388 0.467 1.00 98.00 86 GLY A N 1
ATOM 666 C CA . GLY A 1 86 ? 4.594 3.513 1.829 1.00 98.00 86 GLY A CA 1
ATOM 667 C C . GLY A 1 86 ? 3.514 3.904 2.836 1.00 98.00 86 GLY A C 1
ATOM 668 O O . GLY A 1 86 ? 3.554 3.427 3.974 1.00 98.00 86 GLY A O 1
ATOM 669 N N . GLN A 1 87 ? 2.534 4.716 2.427 1.00 96.31 87 GLN A N 1
ATOM 670 C CA . GLN A 1 87 ? 1.387 5.057 3.265 1.00 96.31 87 GLN A CA 1
ATOM 671 C C . GLN A 1 87 ? 0.507 3.822 3.492 1.00 96.31 87 GLN A C 1
ATOM 673 O O . GLN A 1 87 ? 0.342 3.419 4.647 1.00 96.31 87 GLN A O 1
ATOM 678 N N . HIS A 1 88 ? 0.069 3.159 2.413 1.00 98.00 88 HIS A N 1
ATOM 679 C CA . HIS A 1 88 ? -0.728 1.927 2.483 1.00 98.00 88 HIS A CA 1
ATOM 680 C C . HIS A 1 88 ? -0.035 0.844 3.323 1.00 98.00 88 HIS A C 1
ATOM 682 O O . HIS A 1 88 ? -0.630 0.271 4.235 1.00 98.00 88 HIS A O 1
ATOM 688 N N . ALA A 1 89 ? 1.265 0.601 3.103 1.00 98.31 89 ALA A N 1
ATOM 689 C CA . ALA A 1 89 ? 2.030 -0.386 3.870 1.00 98.31 89 ALA A CA 1
ATOM 690 C C . ALA A 1 89 ? 2.052 -0.076 5.371 1.00 98.31 89 ALA A C 1
ATOM 692 O O . ALA A 1 89 ? 1.916 -0.985 6.199 1.00 98.31 89 ALA A O 1
ATOM 693 N N . ARG A 1 90 ? 2.252 1.193 5.741 1.00 97.19 90 ARG A N 1
ATOM 694 C CA . ARG A 1 90 ? 2.321 1.611 7.143 1.00 97.19 90 ARG A CA 1
ATOM 695 C C . ARG A 1 90 ? 0.969 1.453 7.828 1.00 97.19 90 ARG A C 1
ATOM 697 O O . ARG A 1 90 ? 0.910 0.876 8.914 1.00 97.19 90 ARG A O 1
ATOM 704 N N . GLU A 1 91 ? -0.082 1.992 7.225 1.00 97.38 91 GLU A N 1
ATOM 705 C CA . GLU A 1 91 ? -1.434 1.981 7.785 1.00 97.38 91 GLU A CA 1
ATOM 706 C C . GLU A 1 91 ? -1.948 0.545 7.936 1.00 97.38 91 GLU A C 1
ATOM 708 O O . GLU A 1 91 ? -2.328 0.142 9.043 1.00 97.38 91 GLU A O 1
ATOM 713 N N . LEU A 1 92 ? -1.794 -0.273 6.889 1.00 98.38 92 LEU A N 1
ATOM 714 C CA . LEU A 1 92 ? -2.195 -1.675 6.902 1.00 98.38 92 LEU A CA 1
ATOM 715 C C . LEU A 1 92 ? -1.435 -2.469 7.970 1.00 98.38 92 LEU A C 1
ATOM 717 O O . LEU A 1 92 ? -2.027 -3.266 8.698 1.00 98.38 92 LEU A O 1
ATOM 721 N N . SER A 1 93 ? -0.125 -2.243 8.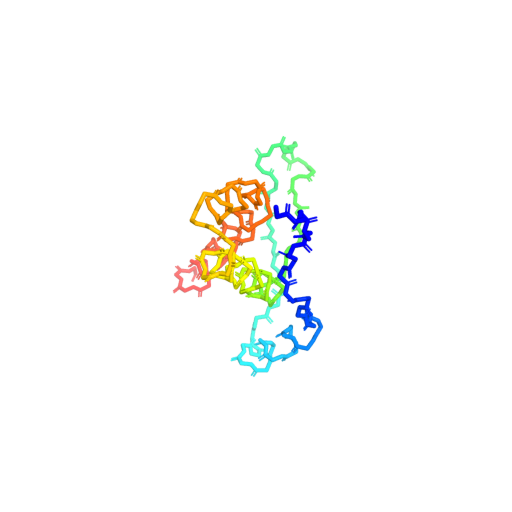118 1.00 98.12 93 SER A N 1
ATOM 722 C CA . SER A 1 93 ? 0.684 -2.938 9.131 1.00 98.12 93 SER A CA 1
ATOM 723 C C . SER A 1 93 ? 0.205 -2.649 10.556 1.00 98.12 93 SER A C 1
ATOM 725 O O . SER A 1 93 ? 0.162 -3.558 11.390 1.00 98.12 93 SER A O 1
ATOM 727 N N . LEU A 1 94 ? -0.179 -1.402 10.847 1.00 97.12 94 LEU A N 1
ATOM 728 C CA . LEU A 1 94 ? -0.724 -1.021 12.153 1.00 97.12 94 LEU A CA 1
ATOM 729 C C . LEU A 1 94 ? -2.092 -1.663 12.393 1.00 97.12 94 LEU A C 1
ATOM 731 O O . LEU A 1 94 ? -2.319 -2.220 13.469 1.00 97.12 94 LEU A O 1
ATOM 735 N N . TYR A 1 95 ? -2.967 -1.647 11.385 1.00 97.50 95 TYR A N 1
ATOM 736 C CA . TYR A 1 95 ? -4.263 -2.321 11.442 1.00 97.50 95 TYR A CA 1
ATOM 737 C C . TYR A 1 95 ? -4.120 -3.815 11.733 1.00 97.50 95 TYR A C 1
ATOM 739 O O . TYR A 1 95 ? -4.737 -4.327 12.669 1.00 97.50 95 TYR A O 1
ATOM 747 N N . LEU A 1 96 ? -3.272 -4.515 10.975 1.00 97.44 96 LEU A N 1
ATOM 748 C CA . LEU A 1 96 ? -3.052 -5.951 11.141 1.00 97.44 96 LEU A CA 1
ATOM 749 C C . LEU A 1 96 ? -2.455 -6.281 12.511 1.00 97.44 96 LEU A C 1
ATOM 751 O O . LEU A 1 96 ? -2.875 -7.256 13.133 1.00 97.44 96 LEU A O 1
ATOM 755 N N . CYS A 1 97 ? -1.528 -5.459 13.013 1.00 97.81 97 CYS A N 1
ATOM 756 C CA . CYS A 1 97 ? -0.986 -5.603 14.363 1.00 97.81 97 CYS A CA 1
ATOM 757 C C . CYS A 1 97 ? -2.096 -5.509 15.423 1.00 97.81 97 CYS A C 1
ATOM 759 O O . CYS A 1 97 ? -2.234 -6.411 16.250 1.00 97.81 97 CYS A O 1
ATOM 761 N N . GLY A 1 98 ? -2.942 -4.475 15.347 1.00 96.06 98 GLY A N 1
ATOM 762 C CA . GLY A 1 98 ? -4.090 -4.319 16.243 1.00 96.06 98 GLY A CA 1
ATOM 763 C C . GLY A 1 98 ? -5.085 -5.474 16.137 1.00 96.06 98 GLY A C 1
ATOM 764 O O . GLY A 1 98 ? -5.625 -5.922 17.140 1.00 96.06 98 GLY A O 1
ATOM 765 N N . ARG A 1 99 ? -5.287 -6.027 14.939 1.00 94.44 99 ARG A N 1
ATOM 766 C CA . ARG A 1 99 ? -6.181 -7.172 14.734 1.00 94.44 99 ARG A CA 1
ATOM 767 C C . ARG A 1 99 ? -5.660 -8.484 15.317 1.00 94.44 99 ARG A C 1
ATOM 769 O O . ARG A 1 99 ? -6.460 -9.329 15.706 1.00 94.44 99 ARG A O 1
ATOM 776 N N . LEU A 1 100 ? -4.344 -8.685 15.293 1.00 95.50 100 LEU A N 1
ATOM 777 C CA . LEU A 1 100 ? -3.702 -9.925 15.736 1.00 95.50 100 LEU A CA 1
ATOM 778 C C . LEU A 1 100 ? -3.408 -9.939 17.239 1.00 95.50 100 LEU A C 1
ATOM 780 O O . LEU A 1 100 ? -3.342 -11.020 17.823 1.00 95.50 100 LEU A O 1
ATOM 784 N N . PHE A 1 101 ? -3.207 -8.767 17.845 1.00 96.38 101 PHE A N 1
ATOM 785 C CA . PHE A 1 101 ? -2.698 -8.648 19.215 1.00 96.38 101 PHE A CA 1
ATOM 786 C C . PHE A 1 101 ? -3.484 -7.684 20.119 1.00 96.38 101 PHE A C 1
ATOM 788 O O . PHE A 1 101 ? -3.089 -7.514 21.274 1.00 96.38 101 PHE A O 1
ATOM 795 N N . GLY A 1 102 ? -4.528 -7.026 19.606 1.00 84.06 102 GLY A N 1
ATOM 796 C CA . GLY A 1 102 ? -5.390 -6.109 20.361 1.00 84.06 102 GLY A CA 1
ATOM 797 C C . GLY A 1 102 ? -6.550 -6.771 21.090 1.00 84.06 102 GLY A C 1
ATOM 798 O O . GLY A 1 102 ? -6.737 -8.003 20.964 1.00 84.06 102 GLY A O 1
#

Mean predicted aligned error: 4.71 Å

InterPro domains:
  IPR038312 DUF5063 superfamily [G3DSA:1.20.120.1550] (2-101)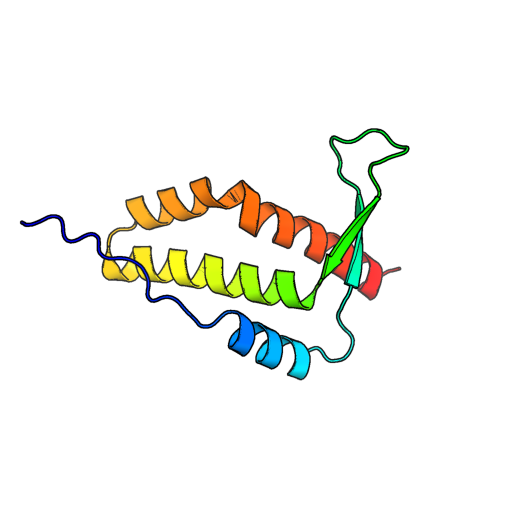

Radius of gyration: 16.31 Å; Cα contacts (8 Å, |Δi|>4): 87; chains: 1; bounding box: 31×32×51 Å

Nearest PDB structures (foldseek):
  5cw5-assembly2_A  TM=3.905E-01  e=5.713E+00  Camponotus floridanus
  6eu0-assembly1_O  TM=2.910E-01  e=2.082E+00  Saccharomyces cerevisiae S288C
  5cw5-assembly2_C  TM=3.913E-01  e=6.085E+00  Camponotus floridanus
  9jm0-assembly1_P  TM=3.249E-01  e=8.884E+00  Escherichia coli

pLDDT: mean 92.38, std 10.66, range [44.78, 98.62]

Solvent-accessible surface area (backbone atoms only — not comparable to full-atom values): 5940 Å² total; per-residue (Å²): 131,84,88,66,87,82,71,72,80,85,71,64,60,70,61,44,29,53,56,41,38,71,75,39,76,86,61,42,78,44,82,43,66,49,90,84,51,54,91,92,67,15,74,46,75,47,39,52,34,53,35,55,34,49,46,52,51,56,51,49,43,30,52,46,28,42,77,75,74,32,61,66,54,15,52,48,51,54,60,69,44,36,77,54,50,47,45,37,53,51,56,46,51,52,52,52,49,47,72,76,74,103

Sequence (102 aa):
MSDADVDAPRQNGASLYADVAARFPTYGAYPVVDPTGSLDDALMVADAIDDLADLTLDMREVLWLADHVSLNDAHFAFRLQFFHWGQHARELSLYLCGRLFG

Foldseek 3Di:
DDPPVPADPDDDLVVQLVVLCVVCVPWFKDWDFQPPDDPVPGIDIDGLSSLVSQLVVQVSRLVCCVVPPHPVVSVVSCVVCCVPNVVSVVRNVVVVCVVVPD